Protein AF-A0A847YI22-F1 (afdb_monomer)

pLDDT: mean 90.69, std 7.52, range [61.69, 97.94]

Mean predicted aligned error: 3.63 Å

Secondary structure (DSSP, 8-state):
-TTTS----BGGGTSS--S-B---TTS-HHHHHHHHHHHHHHHT-

Radius of gyration: 11.45 Å; Cα contacts (8 Å, |Δi|>4): 26; chains: 1; bounding box: 25×26×23 Å

Solvent-accessible surface area (backbone atoms only — not comparable to full-atom values): 2951 Å² total; per-residue (Å²): 71,95,90,65,71,46,82,80,60,67,22,52,82,83,36,97,56,73,82,51,71,76,81,72,82,86,50,51,71,70,55,50,52,54,46,51,53,41,51,53,61,57,75,75,108

Structure (mmCIF, N/CA/C/O backbone):
data_AF-A0A847YI22-F1
#
_entry.id   AF-A0A847YI22-F1
#
loop_
_atom_site.group_PDB
_atom_site.id
_atom_site.type_symbol
_atom_site.label_atom_id
_atom_site.label_alt_id
_atom_site.label_comp_id
_atom_site.label_asym_id
_atom_site.label_entity_id
_atom_site.label_seq_id
_atom_site.pdbx_PDB_ins_code
_atom_site.Cartn_x
_atom_site.Cartn_y
_atom_site.Cartn_z
_atom_site.occupancy
_atom_site.B_iso_or_equiv
_atom_site.auth_seq_id
_atom_site.auth_comp_id
_atom_site.auth_asym_id
_atom_site.auth_atom_id
_atom_site.pdbx_PDB_model_num
ATOM 1 N N . ILE A 1 1 ? -5.277 7.266 -4.035 1.00 65.38 1 ILE A N 1
ATOM 2 C CA . ILE A 1 1 ? -4.058 8.108 -3.964 1.00 65.38 1 ILE A CA 1
ATOM 3 C C . ILE A 1 1 ? -4.305 9.376 -3.155 1.00 65.38 1 ILE A C 1
ATOM 5 O O . ILE A 1 1 ? -3.604 9.582 -2.179 1.00 65.38 1 ILE A O 1
ATOM 9 N N . GLU A 1 2 ? -5.315 10.182 -3.474 1.00 71.19 2 GLU A N 1
ATOM 10 C CA . GLU A 1 2 ? -5.433 11.564 -2.970 1.00 71.19 2 GLU A CA 1
ATOM 11 C C . GLU A 1 2 ? -5.513 11.732 -1.440 1.00 71.19 2 GLU A C 1
ATOM 13 O O . GLU A 1 2 ? -4.994 12.707 -0.913 1.00 71.19 2 GLU A O 1
ATOM 18 N N . ARG A 1 3 ? -6.088 10.774 -0.694 1.00 80.81 3 ARG A N 1
ATOM 19 C CA . ARG A 1 3 ? -6.212 10.890 0.775 1.00 80.81 3 ARG A CA 1
ATOM 20 C C . ARG A 1 3 ? -5.032 10.317 1.575 1.00 80.81 3 ARG A C 1
ATOM 22 O O . ARG A 1 3 ? -4.715 10.825 2.644 1.00 80.81 3 ARG A O 1
ATOM 29 N N . HIS A 1 4 ? -4.407 9.242 1.094 1.00 86.88 4 HIS A N 1
ATOM 30 C CA . HIS A 1 4 ? -3.397 8.485 1.859 1.00 86.88 4 HIS A CA 1
ATOM 31 C C . HIS A 1 4 ? -2.091 8.241 1.096 1.00 86.88 4 HIS A C 1
ATOM 33 O O . HIS A 1 4 ? -1.213 7.552 1.598 1.00 86.88 4 HIS A O 1
ATOM 39 N N . GLY A 1 5 ? -1.956 8.757 -0.126 1.00 90.44 5 GLY A N 1
ATOM 40 C CA . GLY A 1 5 ? -0.792 8.512 -0.980 1.00 90.44 5 GLY A CA 1
ATOM 41 C C . GLY A 1 5 ? -0.670 7.073 -1.492 1.00 90.44 5 GLY A C 1
ATOM 42 O O . GLY A 1 5 ? 0.362 6.714 -2.041 1.00 90.44 5 GLY A O 1
ATOM 43 N N . LEU A 1 6 ? -1.707 6.242 -1.328 1.00 92.44 6 LEU A N 1
ATOM 44 C CA . LEU A 1 6 ? -1.699 4.832 -1.725 1.00 92.44 6 LEU A CA 1
ATOM 45 C C . LEU A 1 6 ? -2.504 4.609 -3.011 1.00 92.44 6 LEU A C 1
ATOM 47 O O . LEU A 1 6 ? -3.633 5.100 -3.153 1.00 92.44 6 LEU A O 1
ATOM 51 N N . LEU A 1 7 ? -1.919 3.851 -3.937 1.00 92.69 7 LEU A N 1
ATOM 52 C CA . LEU A 1 7 ? -2.615 3.210 -5.051 1.00 92.69 7 LEU A CA 1
ATOM 53 C C . LEU A 1 7 ? -2.782 1.731 -4.700 1.00 92.69 7 LEU A C 1
ATOM 55 O O . LEU A 1 7 ? -1.798 1.059 -4.401 1.00 92.69 7 LEU A O 1
ATOM 59 N N . ILE A 1 8 ? -4.018 1.237 -4.710 1.00 89.31 8 ILE A N 1
ATOM 60 C CA . ILE A 1 8 ? -4.347 -0.130 -4.298 1.00 89.31 8 ILE A CA 1
ATOM 61 C C . ILE A 1 8 ? -5.086 -0.814 -5.442 1.00 89.31 8 ILE A C 1
ATOM 63 O O . ILE A 1 8 ? -6.010 -0.237 -6.011 1.00 89.31 8 ILE A O 1
ATOM 67 N N . ILE A 1 9 ? -4.6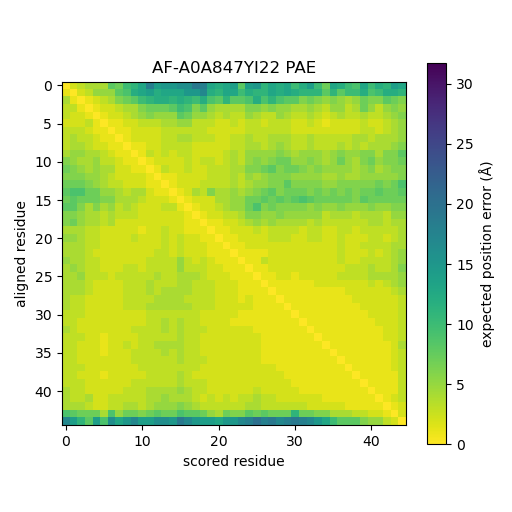92 -2.051 -5.744 1.00 87.31 9 ILE A N 1
ATOM 68 C CA . ILE A 1 9 ? -5.493 -2.961 -6.565 1.00 87.31 9 ILE A CA 1
ATOM 69 C C . ILE A 1 9 ? -6.322 -3.826 -5.605 1.00 87.31 9 ILE A C 1
ATOM 71 O O . ILE A 1 9 ? -5.715 -4.488 -4.754 1.00 87.31 9 ILE A O 1
ATOM 75 N N . PRO A 1 10 ? -7.665 -3.826 -5.704 1.00 86.25 10 PRO A N 1
ATOM 76 C CA . PRO A 1 10 ? -8.517 -4.632 -4.833 1.00 86.25 10 PRO A CA 1
ATOM 77 C C . PRO A 1 10 ? -8.184 -6.125 -4.913 1.00 86.25 10 PRO A C 1
ATOM 79 O O . PRO A 1 10 ? -7.864 -6.644 -5.988 1.00 86.25 10 PRO A O 1
ATOM 82 N N . GLY A 1 11 ? -8.283 -6.827 -3.782 1.00 87.56 11 GLY A N 1
ATOM 83 C CA . GLY A 1 11 ? -7.983 -8.258 -3.695 1.00 87.56 11 GLY A CA 1
ATOM 84 C C . GLY A 1 11 ? -8.904 -9.102 -4.566 1.00 87.56 11 GLY A C 1
ATOM 85 O O . GLY A 1 11 ? -8.444 -10.062 -5.189 1.00 87.56 11 GLY A O 1
ATOM 86 N N . GLY A 1 12 ? -10.168 -8.684 -4.685 1.00 90.75 12 GLY A N 1
ATOM 87 C CA . GLY A 1 12 ? -11.183 -9.324 -5.525 1.00 90.75 12 GLY A CA 1
ATOM 88 C C . GLY A 1 12 ? -10.815 -9.459 -7.010 1.00 90.75 12 GLY A C 1
ATOM 89 O O . GLY A 1 12 ? -11.351 -10.323 -7.696 1.00 90.75 12 GLY A O 1
ATOM 90 N N . VAL A 1 13 ? -9.871 -8.655 -7.517 1.00 90.88 13 VAL A N 1
ATOM 91 C CA . VAL A 1 13 ? -9.424 -8.725 -8.923 1.00 90.88 13 VAL A CA 1
ATOM 92 C C . VAL A 1 13 ? -8.641 -10.013 -9.205 1.00 90.88 13 VAL A C 1
ATOM 94 O O . VAL A 1 13 ? -8.713 -10.554 -10.305 1.00 90.88 13 VAL A O 1
ATOM 97 N N . PHE A 1 14 ? -7.903 -10.524 -8.216 1.00 86.56 14 PHE A N 1
ATOM 98 C CA . PHE A 1 14 ? -7.025 -11.694 -8.369 1.00 86.56 14 PHE A CA 1
ATOM 99 C C . PHE A 1 14 ? -7.360 -12.841 -7.404 1.00 86.56 14 PHE A C 1
ATOM 101 O O . PHE A 1 14 ? -6.621 -13.819 -7.317 1.00 86.56 14 PHE A O 1
ATOM 108 N N . SER A 1 15 ? -8.453 -12.726 -6.653 1.00 87.94 15 SER A N 1
ATOM 109 C CA . SER A 1 15 ? -8.876 -13.692 -5.642 1.00 87.94 15 SER A CA 1
ATOM 110 C C . SER A 1 15 ? -10.391 -13.658 -5.486 1.00 87.94 15 SER A C 1
ATOM 112 O O . SER A 1 15 ? -11.016 -12.617 -5.629 1.00 87.94 15 SER A O 1
ATOM 114 N N . ARG A 1 16 ? -10.995 -14.786 -5.092 1.00 91.31 16 ARG A N 1
ATOM 115 C CA . ARG A 1 16 ? -12.404 -14.811 -4.653 1.00 91.31 16 ARG A CA 1
ATOM 116 C C . ARG A 1 16 ? -12.630 -14.082 -3.324 1.00 91.31 16 ARG A C 1
ATOM 118 O O . ARG A 1 16 ? -13.771 -13.802 -2.977 1.00 91.31 16 ARG A O 1
ATOM 125 N N . ARG A 1 17 ? -11.568 -13.834 -2.551 1.00 90.81 17 ARG A N 1
ATOM 126 C CA . ARG A 1 17 ? -11.631 -13.133 -1.263 1.00 90.81 17 ARG A CA 1
ATOM 127 C C . ARG A 1 17 ? -11.133 -11.703 -1.427 1.00 90.81 17 ARG A C 1
ATOM 129 O O . ARG A 1 17 ? -9.974 -11.507 -1.785 1.00 90.81 17 ARG A O 1
ATOM 136 N N . ASP A 1 18 ? -11.974 -10.739 -1.072 1.00 91.44 18 ASP A N 1
ATOM 137 C CA . ASP A 1 18 ? -11.647 -9.309 -1.086 1.00 91.44 18 ASP A CA 1
ATOM 138 C C . ASP A 1 18 ? -11.211 -8.811 0.302 1.00 91.44 18 ASP A C 1
ATOM 140 O O . ASP A 1 18 ? -11.789 -7.908 0.892 1.00 91.44 18 ASP A O 1
ATOM 144 N N . THR A 1 19 ? -10.220 -9.488 0.882 1.00 93.12 19 THR A N 1
ATOM 145 C CA . THR A 1 19 ? -9.739 -9.216 2.251 1.00 93.12 19 THR A CA 1
ATOM 146 C C . THR A 1 19 ? -8.285 -8.756 2.301 1.00 93.12 19 THR A C 1
ATOM 148 O O . THR A 1 19 ? -7.754 -8.503 3.376 1.00 93.12 19 THR A O 1
ATOM 151 N N . HIS A 1 20 ? -7.623 -8.672 1.147 1.00 91.62 20 HIS A N 1
ATOM 152 C CA . HIS A 1 20 ? -6.199 -8.369 1.042 1.00 91.62 20 HIS A CA 1
ATOM 153 C C . HIS A 1 20 ? -5.932 -7.473 -0.163 1.00 91.62 20 HIS A C 1
ATOM 155 O O . HIS A 1 20 ? -6.739 -7.377 -1.083 1.00 91.62 20 HIS A O 1
ATOM 161 N N . PHE A 1 21 ? -4.753 -6.86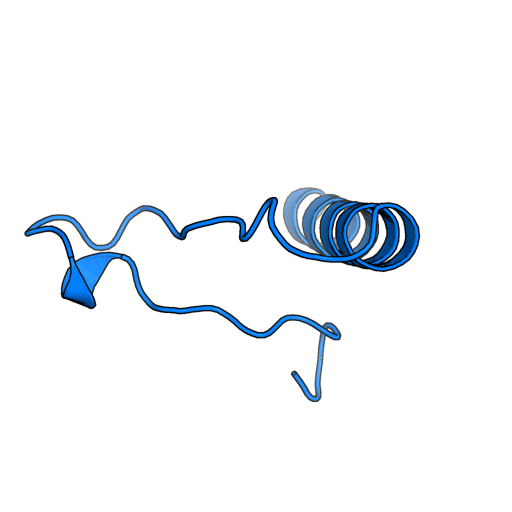8 -0.184 1.00 92.88 21 PHE A N 1
ATOM 162 C CA . PHE A 1 21 ? -4.206 -6.163 -1.336 1.00 92.88 21 PHE A 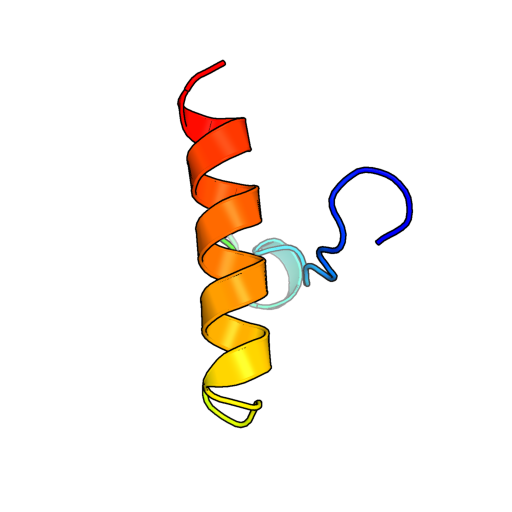CA 1
ATOM 163 C C . PHE A 1 21 ? -2.759 -6.605 -1.570 1.00 92.88 21 PHE A C 1
ATOM 165 O O . PHE A 1 21 ? -2.165 -7.306 -0.749 1.00 92.88 21 PHE A O 1
ATOM 172 N N . ARG A 1 22 ? -2.186 -6.211 -2.710 1.00 91.81 22 ARG A N 1
ATOM 173 C CA . ARG A 1 22 ? -0.820 -6.577 -3.109 1.00 91.81 22 ARG A CA 1
ATOM 174 C C . ARG A 1 22 ? 0.140 -5.404 -2.934 1.00 91.81 22 ARG A C 1
ATOM 176 O O . ARG A 1 22 ?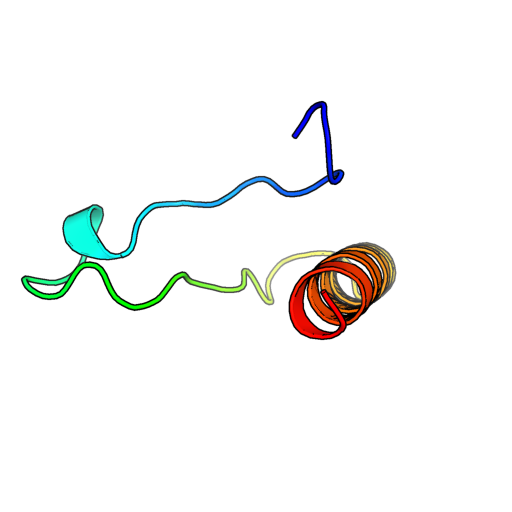 -0.228 -4.262 -3.192 1.00 91.81 22 ARG A O 1
ATOM 183 N N . ILE A 1 23 ? 1.383 -5.710 -2.568 1.00 92.19 23 ILE A N 1
ATOM 184 C CA . ILE A 1 23 ? 2.497 -4.755 -2.541 1.00 92.19 23 ILE A CA 1
ATOM 185 C C . ILE A 1 23 ? 3.367 -5.001 -3.775 1.00 92.19 23 ILE A C 1
ATOM 187 O O . ILE A 1 23 ? 3.747 -6.138 -4.057 1.00 92.19 23 ILE A O 1
ATOM 191 N N . SER A 1 24 ? 3.667 -3.940 -4.523 1.00 93.62 24 SER A N 1
ATOM 192 C CA . SER A 1 24 ? 4.592 -4.008 -5.655 1.00 93.62 24 SER A CA 1
ATOM 193 C C . SER A 1 24 ? 6.027 -3.820 -5.166 1.00 93.62 24 SER A C 1
ATOM 195 O O . SER A 1 24 ? 6.482 -2.692 -4.998 1.00 93.62 24 SER A O 1
ATOM 197 N N . TYR A 1 25 ? 6.751 -4.923 -4.966 1.00 93.88 25 TYR A N 1
ATOM 198 C CA . TYR A 1 25 ? 8.182 -4.896 -4.624 1.00 93.88 25 TYR A CA 1
ATOM 199 C C . TYR A 1 25 ? 9.088 -4.464 -5.789 1.00 93.88 25 TYR A C 1
ATOM 201 O O . TYR A 1 25 ? 10.288 -4.320 -5.612 1.00 93.88 25 TYR A O 1
ATOM 209 N N . ALA A 1 26 ? 8.523 -4.240 -6.979 1.00 96.56 26 ALA A N 1
ATOM 210 C CA . ALA A 1 26 ? 9.248 -3.666 -8.110 1.00 96.56 26 ALA A CA 1
ATOM 211 C C . ALA A 1 26 ? 9.436 -2.140 -7.991 1.00 96.56 26 ALA A C 1
ATOM 213 O O . ALA A 1 26 ? 10.139 -1.539 -8.799 1.00 96.56 26 ALA A O 1
ATOM 214 N N . ALA A 1 27 ? 8.792 -1.490 -7.017 1.00 95.69 27 ALA A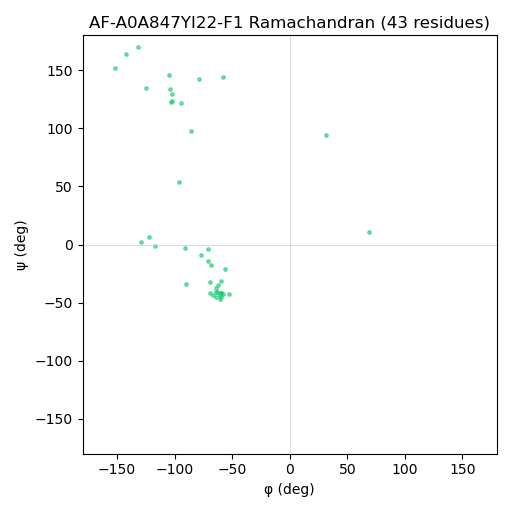 N 1
ATOM 215 C CA . ALA A 1 27 ? 9.044 -0.089 -6.722 1.00 95.69 27 ALA A CA 1
ATOM 216 C C . ALA A 1 27 ? 10.340 0.071 -5.906 1.00 95.69 27 ALA A C 1
ATOM 218 O O . ALA A 1 27 ? 10.580 -0.693 -4.984 1.00 95.69 27 ALA A O 1
ATOM 219 N N . SER A 1 28 ? 11.108 1.131 -6.172 1.00 97.94 28 SER A N 1
ATOM 220 C CA . SER A 1 28 ? 11.367 2.127 -5.130 1.00 97.94 28 SER A CA 1
ATOM 221 C C . SER A 1 28 ? 11.428 1.690 -3.660 1.00 97.94 28 SER A C 1
ATOM 223 O O . SER A 1 28 ? 10.372 1.782 -3.043 1.00 97.94 28 SER A O 1
ATOM 225 N N . ASP A 1 29 ? 12.575 1.377 -3.042 1.00 97.75 29 ASP A N 1
ATOM 226 C CA . ASP A 1 29 ? 12.642 1.232 -1.568 1.00 97.75 29 ASP A CA 1
ATOM 227 C C . ASP A 1 29 ? 12.072 2.467 -0.851 1.00 97.75 29 ASP A C 1
ATOM 229 O O . ASP A 1 29 ? 11.274 2.360 0.080 1.00 97.75 29 ASP A O 1
ATOM 233 N N . GLU A 1 30 ? 12.405 3.664 -1.339 1.00 97.56 30 GLU A N 1
ATOM 234 C CA . GLU A 1 30 ? 11.835 4.925 -0.856 1.00 97.56 30 GLU A CA 1
ATOM 235 C C . GLU A 1 30 ? 10.303 4.951 -0.995 1.00 97.56 30 GLU A C 1
ATOM 237 O O . GLU A 1 30 ? 9.581 5.368 -0.087 1.00 97.56 30 GLU A O 1
ATOM 242 N N . THR A 1 31 ? 9.779 4.474 -2.122 1.00 96.25 31 THR A N 1
ATOM 243 C CA . THR A 1 31 ? 8.333 4.424 -2.367 1.00 96.25 31 THR A CA 1
ATOM 244 C C . THR A 1 31 ? 7.640 3.391 -1.482 1.00 96.25 31 THR A C 1
ATOM 246 O O . THR A 1 31 ? 6.588 3.695 -0.914 1.00 96.25 31 THR A O 1
ATOM 249 N N . ILE A 1 32 ? 8.234 2.210 -1.303 1.00 96.25 32 ILE A N 1
ATOM 250 C CA . ILE A 1 32 ? 7.733 1.168 -0.404 1.00 96.25 32 ILE A CA 1
ATOM 251 C C . ILE A 1 32 ? 7.703 1.701 1.030 1.00 96.25 32 ILE A C 1
ATOM 253 O O . ILE A 1 32 ? 6.666 1.607 1.685 1.00 96.25 32 ILE A O 1
ATOM 257 N N . ASN A 1 33 ? 8.777 2.347 1.492 1.00 96.75 33 ASN A N 1
ATOM 258 C CA . ASN A 1 33 ? 8.853 2.934 2.831 1.00 96.75 33 ASN A CA 1
ATOM 259 C C . ASN A 1 33 ? 7.766 3.994 3.068 1.00 96.75 33 ASN A C 1
ATOM 261 O O . 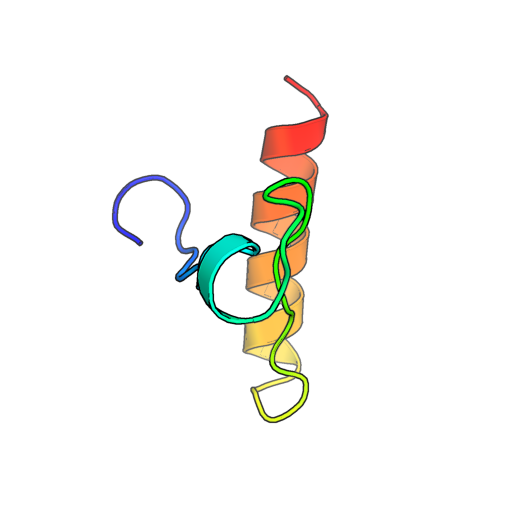ASN A 1 33 ? 7.075 3.948 4.091 1.00 96.75 33 ASN A O 1
ATOM 265 N N . ARG A 1 34 ? 7.539 4.905 2.109 1.00 95.56 34 ARG A N 1
ATOM 266 C CA . ARG A 1 34 ? 6.434 5.882 2.191 1.00 95.56 34 ARG A CA 1
ATOM 267 C C . ARG A 1 34 ? 5.065 5.200 2.266 1.00 95.56 34 ARG A C 1
ATOM 269 O O . ARG A 1 34 ? 4.216 5.616 3.056 1.00 95.56 34 ARG A O 1
ATOM 276 N N . GLY A 1 35 ? 4.853 4.148 1.475 1.00 94.94 35 GLY A N 1
ATOM 277 C CA . GLY A 1 35 ? 3.613 3.369 1.489 1.00 94.94 35 GLY A CA 1
ATOM 278 C C . GLY A 1 35 ? 3.377 2.650 2.821 1.00 94.94 35 GLY A C 1
ATOM 279 O O . GLY A 1 35 ? 2.279 2.720 3.376 1.00 94.94 35 GLY A O 1
ATOM 280 N N . VAL A 1 36 ? 4.413 2.013 3.373 1.00 95.12 36 VAL A N 1
ATOM 281 C CA . VAL A 1 36 ? 4.364 1.342 4.682 1.00 95.12 36 VAL A CA 1
ATOM 282 C C . VAL A 1 36 ? 4.009 2.332 5.791 1.00 95.12 36 VAL A C 1
ATOM 284 O O . VAL A 1 36 ? 3.174 2.020 6.640 1.00 95.12 36 VAL A O 1
ATOM 287 N N . GLU A 1 37 ? 4.575 3.537 5.775 1.00 95.62 37 GLU A N 1
ATOM 288 C CA . GLU A 1 37 ? 4.255 4.562 6.772 1.00 95.62 37 GLU A CA 1
ATOM 289 C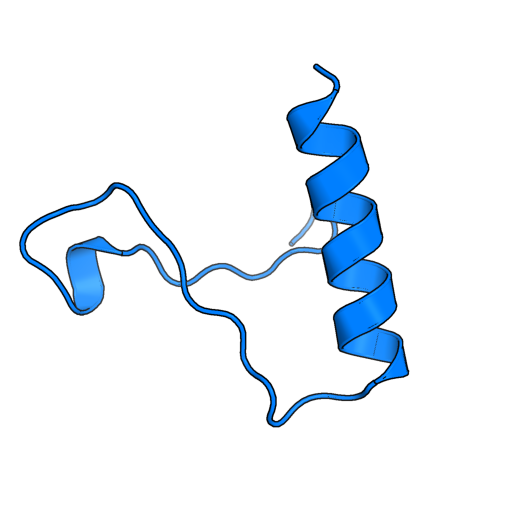 C . GLU A 1 37 ? 2.788 5.018 6.689 1.00 95.62 37 GLU A C 1
ATOM 291 O O . GLU A 1 37 ? 2.109 5.148 7.711 1.00 95.62 37 GLU A O 1
ATOM 296 N N . ALA A 1 38 ? 2.250 5.191 5.478 1.00 94.44 38 ALA A N 1
ATOM 297 C CA . ALA A 1 38 ? 0.829 5.484 5.295 1.00 94.44 38 ALA A CA 1
ATOM 298 C C . ALA A 1 38 ? -0.0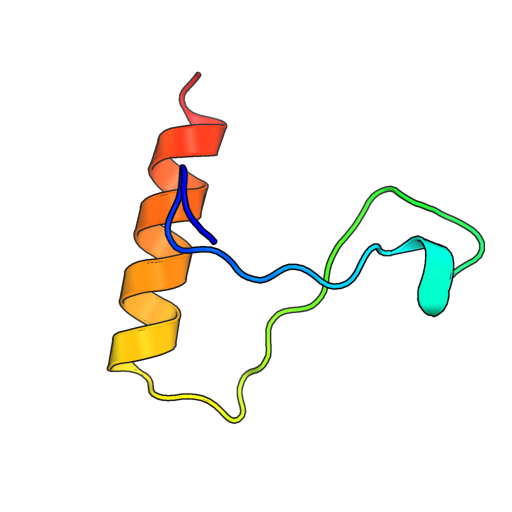70 4.358 5.845 1.00 94.44 38 ALA A C 1
ATOM 300 O O . ALA A 1 38 ? -1.042 4.639 6.552 1.00 94.44 38 ALA A O 1
ATOM 301 N N . LEU A 1 39 ? 0.275 3.091 5.585 1.00 94.38 39 LEU A N 1
ATOM 302 C CA . LEU A 1 39 ? -0.453 1.929 6.111 1.00 94.38 39 LEU A CA 1
ATOM 303 C C . LEU A 1 39 ? -0.392 1.851 7.644 1.00 94.38 39 LEU A C 1
ATOM 305 O O . LEU A 1 39 ? -1.407 1.586 8.287 1.00 94.38 39 LEU A O 1
ATOM 309 N N . ARG A 1 40 ? 0.766 2.141 8.249 1.00 94.94 40 ARG A N 1
ATOM 310 C CA . ARG A 1 40 ? 0.924 2.191 9.713 1.00 94.94 40 ARG A CA 1
ATOM 311 C C . ARG A 1 40 ? 0.017 3.231 10.360 1.00 94.94 40 ARG A C 1
ATOM 313 O O . ARG A 1 40 ? -0.570 2.952 11.402 1.00 94.94 40 ARG A O 1
ATOM 320 N N . LYS A 1 41 ? -0.111 4.415 9.755 1.00 93.75 41 LYS A N 1
ATOM 321 C CA . LYS A 1 41 ? -1.020 5.467 10.240 1.00 93.75 41 LYS A CA 1
ATOM 322 C C . LYS A 1 41 ? -2.483 5.037 10.163 1.00 93.75 41 LYS A C 1
ATOM 324 O O . LYS A 1 41 ? -3.250 5.357 11.064 1.00 93.75 41 LYS A O 1
ATOM 329 N N . LEU A 1 42 ? -2.855 4.308 9.112 1.00 92.31 42 LEU A N 1
ATOM 330 C CA . LEU A 1 42 ? -4.204 3.765 8.950 1.00 92.31 42 LEU A CA 1
ATOM 331 C C . LEU A 1 42 ? -4.531 2.691 9.989 1.00 92.31 42 LEU A C 1
ATOM 333 O O . LEU A 1 42 ? -5.610 2.731 10.560 1.00 92.31 42 LEU A O 1
ATOM 337 N N .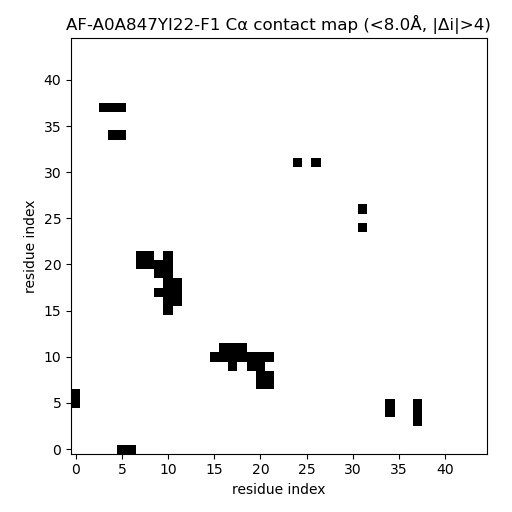 ALA A 1 43 ? -3.602 1.776 10.267 1.00 93.50 43 ALA A N 1
ATOM 338 C CA . ALA A 1 43 ? -3.819 0.668 11.199 1.00 93.50 43 ALA A CA 1
ATOM 339 C C . ALA A 1 43 ? -3.901 1.085 12.680 1.00 93.50 43 ALA A C 1
ATOM 341 O O . ALA A 1 43 ? -4.286 0.284 13.524 1.00 93.50 43 ALA A O 1
ATOM 342 N N . ARG A 1 44 ? -3.482 2.312 13.013 1.00 91.19 44 ARG A N 1
ATOM 343 C CA . ARG A 1 44 ? -3.556 2.870 14.374 1.00 91.19 44 ARG A CA 1
ATOM 344 C C . ARG A 1 44 ? -4.862 3.626 14.651 1.00 91.19 44 ARG A C 1
ATOM 346 O O . ARG A 1 44 ? -5.017 4.130 15.760 1.00 91.19 44 ARG A O 1
ATOM 353 N N . LYS A 1 45 ? -5.739 3.757 13.654 1.00 61.69 45 LYS A N 1
ATOM 354 C CA . LYS A 1 45 ? -7.109 4.257 13.815 1.00 61.69 45 LYS A CA 1
ATOM 355 C C . LYS A 1 45 ? -8.058 3.106 14.096 1.00 61.69 45 LYS A C 1
ATOM 357 O O . LYS A 1 45 ? -9.009 3.359 14.861 1.00 61.69 45 LYS A O 1
#

Foldseek 3Di:
DVPQLDDWDAPVVPDVDRPDTDDDPVDDPVSSVSNVVSVVVVVVD

Sequence (45 aa):
IERHGLLIIPGGVFSRRDTHFRISYAASDETINRGVEALRKLARK

Nearest PDB structures (foldseek):
  6vdh-assembly1_B-2  TM=7.112E-01  e=9.500E+00  Apicomplexa sp.